Protein AF-A0A948R3G0-F1 (afdb_monomer_lite)

Foldseek 3Di:
DQDPQLCVQCVVVCVVFPVVDDPPDPSSLVRCVVCVVVTDPSNNVSCCVVVVDPPVRVVVVCVVVVD

Radius of gyration: 11.2 Å; chains: 1; bounding box: 29×23×25 Å

Secondary structure (DSSP, 8-state):
---HHHHHHTHHHHHHH-TTSPTTSHHHHHHHHHTTTTS-HHHHHHHHHTTSS-HHHHHHHHHHTT-

pLDDT: mean 90.09, std 6.64, range [60.0, 97.19]

Sequence (67 aa):
AVSSAVKYACMGDYFSYCSDHAPGSSGVKQCMRANGNKLSKGCVRALVKAGMVSQSEVSRRAASLGR

Structure (mmCIF, N/CA/C/O backbone):
data_AF-A0A948R3G0-F1
#
_entry.id   AF-A0A948R3G0-F1
#
loop_
_atom_site.group_PDB
_atom_site.id
_atom_site.type_symbol
_atom_site.label_atom_id
_atom_site.label_alt_id
_atom_site.label_comp_id
_atom_site.label_asym_id
_atom_site.label_entity_id
_atom_site.label_seq_id
_atom_site.pdbx_PDB_ins_code
_atom_site.Cartn_x
_atom_site.Cartn_y
_atom_site.Cartn_z
_atom_site.occupancy
_atom_site.B_iso_or_equiv
_atom_site.auth_seq_id
_atom_site.auth_comp_id
_atom_site.auth_asym_id
_atom_site.auth_atom_id
_atom_site.pdbx_PDB_model_num
ATOM 1 N N . ALA A 1 1 ? 5.712 6.065 -11.795 1.00 64.50 1 ALA A N 1
ATOM 2 C CA . ALA A 1 1 ? 6.382 4.816 -11.359 1.00 64.50 1 ALA A CA 1
ATOM 3 C C . ALA A 1 1 ? 6.075 4.546 -9.883 1.00 64.50 1 ALA A C 1
ATOM 5 O O . ALA A 1 1 ? 5.679 5.475 -9.191 1.00 64.50 1 ALA A O 1
ATOM 6 N N . VAL A 1 2 ? 6.200 3.304 -9.402 1.00 77.38 2 VAL A N 1
ATOM 7 C CA . VAL A 1 2 ? 6.014 2.973 -7.972 1.00 77.38 2 VAL A CA 1
ATOM 8 C C . VAL A 1 2 ? 7.288 3.329 -7.200 1.00 77.38 2 VAL A C 1
ATOM 10 O O . VAL A 1 2 ? 8.370 2.907 -7.611 1.00 77.38 2 VAL A O 1
ATOM 13 N N . SER A 1 3 ? 7.174 4.099 -6.112 1.00 86.06 3 SER A N 1
ATOM 14 C CA . SER A 1 3 ? 8.334 4.525 -5.316 1.00 86.06 3 SER A CA 1
ATOM 15 C C . SER A 1 3 ? 8.970 3.355 -4.561 1.00 86.06 3 SER A C 1
ATOM 17 O O . SER A 1 3 ? 8.289 2.391 -4.205 1.00 86.06 3 SER A O 1
ATOM 19 N N . SER A 1 4 ? 10.271 3.445 -4.267 1.00 89.50 4 SER A N 1
ATOM 20 C CA . SER A 1 4 ? 10.975 2.431 -3.468 1.00 89.50 4 SER A CA 1
ATOM 21 C C . SER A 1 4 ? 10.326 2.238 -2.096 1.00 89.50 4 SER A C 1
ATOM 23 O O . SER A 1 4 ? 10.185 1.109 -1.646 1.00 89.50 4 SER A O 1
ATOM 25 N N . ALA A 1 5 ? 9.826 3.315 -1.481 1.00 90.12 5 ALA A N 1
ATOM 26 C CA . ALA A 1 5 ? 9.092 3.245 -0.219 1.00 90.12 5 ALA A CA 1
ATOM 27 C C . ALA A 1 5 ? 7.849 2.341 -0.303 1.00 90.12 5 ALA A C 1
ATOM 29 O O . ALA A 1 5 ? 7.618 1.5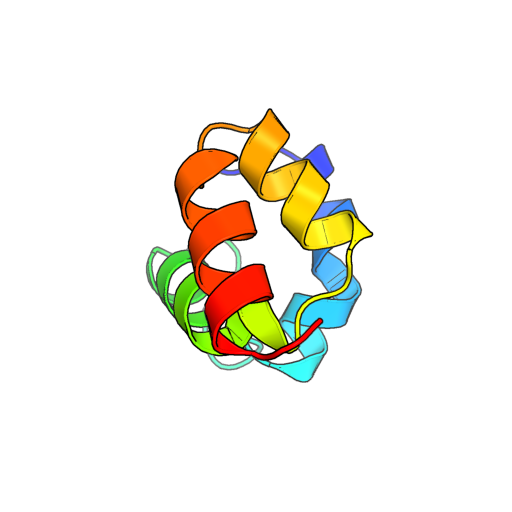40 0.598 1.00 90.12 5 ALA A O 1
ATOM 30 N N . VAL A 1 6 ? 7.078 2.421 -1.396 1.00 91.06 6 VAL A N 1
ATOM 31 C CA . VAL A 1 6 ? 5.935 1.519 -1.621 1.00 91.06 6 VAL A CA 1
ATOM 32 C C . VAL A 1 6 ? 6.412 0.088 -1.846 1.00 91.06 6 VAL A C 1
ATOM 34 O O . VAL A 1 6 ? 5.832 -0.830 -1.277 1.00 91.06 6 VAL A O 1
ATOM 37 N N . LYS A 1 7 ? 7.487 -0.116 -2.620 1.00 91.25 7 LYS A N 1
ATOM 38 C CA . LYS A 1 7 ? 8.040 -1.459 -2.864 1.00 91.25 7 LYS A CA 1
ATOM 39 C C . LYS A 1 7 ? 8.442 -2.149 -1.560 1.00 91.25 7 LYS A C 1
ATOM 41 O O . LYS A 1 7 ? 8.026 -3.276 -1.337 1.00 91.25 7 LYS A O 1
ATOM 46 N N . TYR A 1 8 ? 9.184 -1.462 -0.689 1.00 94.00 8 TYR A N 1
ATOM 47 C CA . TYR A 1 8 ? 9.600 -2.013 0.603 1.00 94.00 8 TYR A CA 1
ATOM 48 C C . TYR A 1 8 ? 8.415 -2.251 1.541 1.00 94.00 8 TYR A C 1
ATOM 50 O O . TYR A 1 8 ? 8.291 -3.335 2.103 1.00 94.00 8 TYR A O 1
ATOM 58 N N . ALA A 1 9 ? 7.514 -1.273 1.680 1.00 95.62 9 ALA A N 1
ATOM 59 C CA . ALA A 1 9 ? 6.371 -1.388 2.585 1.00 95.62 9 ALA A CA 1
ATOM 60 C C . ALA A 1 9 ? 5.384 -2.492 2.175 1.00 95.62 9 ALA A C 1
ATOM 62 O O . ALA A 1 9 ? 4.750 -3.089 3.039 1.00 95.62 9 ALA A O 1
ATOM 63 N N . CYS A 1 10 ? 5.251 -2.753 0.874 1.00 95.50 10 CYS A N 1
ATOM 64 C CA . CYS A 1 10 ? 4.334 -3.748 0.325 1.00 95.50 10 CYS A CA 1
ATOM 65 C C . CYS A 1 10 ? 5.011 -5.073 -0.039 1.00 95.50 10 CYS A C 1
ATOM 67 O O . CYS A 1 10 ? 4.353 -5.927 -0.620 1.00 95.50 10 CYS A O 1
ATOM 69 N N . MET A 1 11 ? 6.300 -5.263 0.258 1.00 95.06 11 MET A N 1
ATOM 70 C CA . MET A 1 11 ? 7.056 -6.431 -0.207 1.00 95.06 11 MET A CA 1
ATOM 71 C C . MET A 1 11 ? 6.451 -7.751 0.292 1.00 95.06 11 MET A C 1
ATOM 73 O O . MET A 1 11 ? 6.183 -8.644 -0.505 1.00 95.06 11 MET A O 1
ATOM 77 N N . GLY A 1 12 ? 6.178 -7.858 1.596 1.00 96.62 12 GLY A N 1
ATOM 78 C CA . GLY A 1 12 ? 5.557 -9.057 2.171 1.00 96.62 12 GLY A CA 1
ATOM 79 C C . GLY A 1 12 ? 4.138 -9.300 1.651 1.00 96.62 12 GLY A C 1
ATOM 80 O O . GLY A 1 12 ? 3.784 -10.427 1.308 1.00 96.62 12 GLY A O 1
ATOM 81 N N . ASP A 1 13 ? 3.349 -8.232 1.513 1.00 96.69 13 ASP A N 1
ATOM 82 C CA . ASP A 1 13 ? 1.994 -8.312 0.962 1.00 96.69 13 ASP A CA 1
ATOM 83 C C . ASP A 1 13 ? 2.006 -8.735 -0.518 1.00 96.69 13 ASP A C 1
ATOM 85 O O . ASP A 1 13 ? 1.162 -9.510 -0.963 1.00 96.69 13 ASP A O 1
ATOM 89 N N . TYR A 1 14 ? 2.996 -8.272 -1.283 1.00 95.62 14 TYR A N 1
ATOM 90 C CA . TYR A 1 14 ? 3.183 -8.638 -2.683 1.00 95.62 14 TYR A CA 1
ATOM 91 C C . TYR A 1 14 ? 3.453 -10.131 -2.826 1.00 95.62 14 TYR A C 1
ATOM 93 O O . TYR A 1 14 ? 2.763 -10.790 -3.597 1.00 95.62 14 TYR A O 1
ATOM 101 N N . PHE A 1 15 ? 4.397 -10.672 -2.054 1.00 96.19 15 PHE A N 1
ATOM 102 C CA . PHE A 1 15 ? 4.704 -12.100 -2.106 1.00 96.19 15 PHE A CA 1
ATOM 103 C C . PHE A 1 15 ? 3.547 -12.977 -1.616 1.00 96.19 15 PHE A C 1
ATOM 105 O O . PHE A 1 15 ? 3.404 -14.097 -2.090 1.00 96.19 15 PHE A O 1
ATOM 112 N N . SER A 1 16 ? 2.710 -12.465 -0.709 1.00 97.19 16 SER A N 1
ATOM 113 C CA . SER A 1 16 ? 1.577 -13.215 -0.156 1.00 97.19 16 SER A CA 1
ATOM 114 C C . SER A 1 16 ? 0.360 -13.257 -1.083 1.00 97.19 16 SER A C 1
ATOM 116 O O . SER A 1 16 ? -0.392 -14.228 -1.051 1.00 97.19 16 SER A O 1
ATOM 118 N N . TYR A 1 17 ? 0.125 -12.200 -1.871 1.00 96.38 17 TYR A N 1
ATOM 119 C CA . TYR A 1 17 ? -1.145 -12.030 -2.591 1.00 96.38 17 TYR A CA 1
ATOM 120 C C . TYR A 1 17 ? -1.016 -11.752 -4.090 1.00 96.38 17 TYR A C 1
ATOM 122 O O . TYR A 1 17 ? -1.998 -11.920 -4.805 1.00 96.38 17 TYR A O 1
ATOM 130 N N . CYS A 1 18 ? 0.137 -11.272 -4.562 1.00 96.12 18 CYS A N 1
ATOM 131 C CA . CYS A 1 18 ? 0.285 -10.690 -5.901 1.00 96.12 18 CYS A CA 1
ATOM 132 C C . CYS A 1 18 ? 1.537 -11.163 -6.659 1.00 96.12 18 CYS A C 1
ATOM 134 O O . CYS A 1 18 ? 1.922 -10.514 -7.633 1.00 96.12 18 CYS A O 1
ATOM 136 N N . SER A 1 19 ? 2.171 -12.258 -6.230 1.00 95.81 19 SER A N 1
ATOM 137 C CA . SER A 1 19 ? 3.420 -12.794 -6.797 1.00 95.81 19 SER A CA 1
ATOM 138 C C . SER A 1 19 ? 3.296 -13.270 -8.248 1.00 95.81 19 SER A C 1
ATOM 140 O O . SER A 1 19 ? 4.304 -13.311 -8.949 1.00 95.81 19 SER A O 1
ATOM 142 N N . ASP A 1 20 ? 2.076 -13.543 -8.716 1.00 95.44 20 ASP A N 1
ATOM 143 C CA . ASP A 1 20 ? 1.782 -13.925 -10.105 1.00 95.44 20 ASP A CA 1
ATOM 144 C C . ASP A 1 20 ? 1.964 -12.770 -11.105 1.00 95.44 20 ASP A C 1
ATOM 146 O O . ASP A 1 20 ? 1.994 -12.969 -12.321 1.00 95.44 20 ASP A O 1
ATOM 150 N N . HIS A 1 21 ? 2.078 -11.532 -10.619 1.00 93.19 21 HIS A N 1
ATOM 151 C CA . HIS A 1 21 ? 2.250 -10.352 -11.458 1.00 93.19 21 HIS A CA 1
ATOM 152 C C . HIS A 1 21 ? 3.697 -9.875 -11.454 1.00 93.19 21 HIS A C 1
ATOM 154 O O . HIS A 1 21 ? 4.271 -9.642 -10.398 1.00 93.19 21 HIS A O 1
ATOM 160 N N . ALA A 1 22 ? 4.256 -9.585 -12.632 1.00 90.38 22 ALA A N 1
ATOM 161 C CA . ALA A 1 22 ? 5.607 -9.036 -12.736 1.00 90.38 22 ALA A CA 1
ATOM 162 C C . ALA A 1 22 ? 5.786 -7.769 -11.862 1.00 90.38 22 ALA A C 1
ATOM 164 O O . ALA A 1 22 ? 4.935 -6.864 -11.921 1.00 90.38 22 ALA A O 1
ATOM 165 N N . PRO A 1 23 ? 6.884 -7.650 -11.087 1.00 85.81 23 PRO A N 1
ATOM 166 C CA . PRO A 1 23 ? 7.129 -6.498 -10.228 1.00 85.81 23 PRO A CA 1
ATOM 167 C C . PRO A 1 23 ? 7.030 -5.168 -10.982 1.00 85.81 23 PRO A C 1
ATOM 169 O O . PRO A 1 23 ? 7.652 -4.965 -12.020 1.00 85.81 23 PRO A O 1
ATOM 172 N N . GLY A 1 24 ? 6.250 -4.228 -10.448 1.00 80.69 24 GLY A N 1
ATOM 173 C CA . GLY A 1 24 ? 6.076 -2.899 -11.048 1.00 80.69 24 GLY A CA 1
ATOM 174 C C . GLY A 1 24 ? 5.095 -2.829 -12.225 1.00 80.69 24 GLY A C 1
ATOM 175 O O . GLY A 1 24 ? 4.817 -1.722 -12.694 1.00 80.69 24 GLY A O 1
ATOM 176 N N . SER A 1 25 ? 4.522 -3.958 -12.655 1.00 86.19 25 SER A N 1
ATOM 177 C CA . SER A 1 25 ? 3.451 -3.987 -13.655 1.00 86.19 25 SER A CA 1
ATOM 178 C C . SER A 1 25 ? 2.165 -3.309 -13.158 1.00 86.19 25 SER A C 1
ATOM 180 O O . SER A 1 25 ? 1.950 -3.085 -11.961 1.00 86.19 25 SER A O 1
ATOM 182 N N . SER A 1 26 ? 1.266 -2.989 -14.092 1.00 86.56 26 SER A N 1
ATOM 183 C CA . SER A 1 26 ? -0.106 -2.574 -13.772 1.00 86.56 26 SER A CA 1
ATOM 184 C C . SER A 1 26 ? -0.880 -3.663 -13.017 1.00 86.56 26 SER A C 1
ATOM 186 O O . SER A 1 26 ? -1.695 -3.321 -12.158 1.00 86.56 26 SER A O 1
ATOM 188 N N . GLY A 1 27 ? -0.568 -4.942 -13.268 1.00 90.19 27 GLY A N 1
ATOM 189 C CA . GLY A 1 27 ? -1.166 -6.096 -12.591 1.00 90.19 27 GLY A CA 1
ATOM 190 C C . GLY A 1 27 ? -0.978 -6.051 -11.077 1.00 90.19 27 GLY A C 1
ATOM 191 O O . GLY A 1 27 ? -1.951 -6.160 -10.336 1.00 90.19 27 GLY A O 1
ATOM 192 N N . VAL A 1 28 ? 0.231 -5.730 -10.599 1.00 90.56 28 VAL A N 1
ATOM 193 C CA . VAL A 1 28 ? 0.492 -5.578 -9.153 1.00 90.56 28 VAL A CA 1
ATOM 194 C C . VAL A 1 28 ? -0.395 -4.502 -8.533 1.00 90.56 28 VA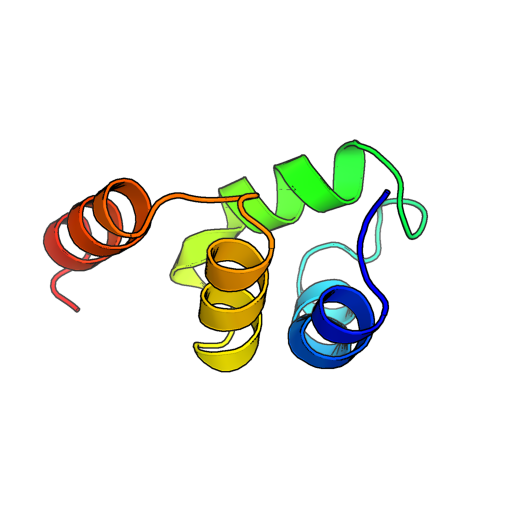L A C 1
ATOM 196 O O . VAL A 1 28 ? -0.940 -4.696 -7.449 1.00 90.56 28 VAL A O 1
ATOM 199 N N . LYS A 1 29 ? -0.586 -3.366 -9.215 1.00 86.25 29 LYS A N 1
ATOM 200 C CA . LYS A 1 29 ? -1.425 -2.277 -8.688 1.00 86.25 29 LYS A CA 1
ATOM 201 C C . LYS A 1 29 ? -2.885 -2.703 -8.560 1.00 86.25 29 LYS A C 1
ATOM 203 O O . LYS A 1 29 ? -3.522 -2.383 -7.559 1.00 86.25 29 LYS A O 1
ATOM 208 N N . GLN A 1 30 ? -3.416 -3.406 -9.560 1.00 89.38 30 GLN A N 1
ATOM 209 C CA . GLN A 1 30 ? -4.789 -3.912 -9.521 1.00 89.38 30 GLN A CA 1
ATOM 210 C C . GLN A 1 30 ? -4.951 -4.999 -8.459 1.00 89.38 30 GLN A C 1
ATOM 212 O O . GLN A 1 30 ? -5.873 -4.906 -7.652 1.00 89.38 30 GLN A O 1
ATOM 217 N N . CYS A 1 31 ? -4.016 -5.944 -8.378 1.00 93.94 31 CYS A N 1
ATOM 218 C CA . CYS A 1 31 ? -4.024 -6.984 -7.356 1.00 93.94 31 CYS A CA 1
ATOM 219 C C . CYS A 1 31 ? -3.980 -6.412 -5.930 1.00 93.94 31 CYS A C 1
ATOM 221 O O . CYS A 1 31 ? -4.784 -6.800 -5.084 1.00 93.94 31 CYS A O 1
ATOM 223 N N . MET A 1 32 ? -3.114 -5.426 -5.669 1.00 91.94 32 MET A N 1
ATOM 224 C CA . MET A 1 32 ? -3.045 -4.739 -4.373 1.00 91.94 32 MET A CA 1
ATOM 225 C C . MET A 1 32 ? -4.357 -4.020 -4.040 1.00 91.94 32 MET A C 1
ATOM 227 O O . MET A 1 32 ? -4.853 -4.111 -2.920 1.00 91.94 32 MET A O 1
ATOM 231 N N . ARG A 1 33 ? -4.971 -3.336 -5.016 1.00 87.69 33 ARG A N 1
ATOM 232 C CA . ARG A 1 33 ? -6.287 -2.700 -4.824 1.00 87.69 33 ARG A CA 1
ATOM 233 C C . ARG A 1 33 ? -7.383 -3.727 -4.533 1.00 87.69 33 ARG A C 1
ATOM 235 O O . ARG A 1 33 ? -8.253 -3.436 -3.714 1.00 87.69 33 ARG A O 1
ATOM 242 N N . ALA A 1 34 ? -7.361 -4.893 -5.176 1.00 90.31 34 ALA A N 1
ATOM 243 C CA . ALA A 1 34 ? -8.328 -5.967 -4.943 1.00 90.31 34 ALA A CA 1
ATOM 244 C C . ALA A 1 34 ? -8.153 -6.608 -3.557 1.00 90.31 34 ALA A C 1
ATOM 246 O O . ALA A 1 34 ? -9.134 -6.846 -2.859 1.00 90.31 34 ALA A O 1
ATOM 247 N N . ASN A 1 35 ? -6.909 -6.792 -3.113 1.00 93.44 35 ASN A N 1
ATOM 248 C CA . ASN A 1 35 ? -6.570 -7.374 -1.813 1.00 93.44 35 ASN A CA 1
ATOM 249 C C . ASN A 1 35 ? -6.439 -6.337 -0.686 1.00 93.44 35 ASN A C 1
ATOM 251 O O . ASN A 1 35 ? -5.926 -6.664 0.378 1.00 93.44 35 ASN A O 1
ATOM 255 N N . GLY A 1 36 ? -6.904 -5.096 -0.879 1.00 90.81 36 GLY A N 1
ATOM 256 C CA . GLY A 1 36 ? -6.682 -3.976 0.049 1.00 90.81 36 GLY A CA 1
ATOM 257 C C . GLY A 1 36 ? -7.070 -4.239 1.514 1.00 90.81 36 GLY A C 1
ATOM 258 O O . GLY A 1 36 ? -6.494 -3.641 2.415 1.00 90.81 36 GLY A O 1
ATOM 259 N N . ASN A 1 37 ? -8.015 -5.148 1.762 1.00 90.38 37 ASN A N 1
ATOM 260 C CA . ASN A 1 37 ? -8.446 -5.591 3.095 1.00 90.38 37 ASN A CA 1
ATOM 261 C C . ASN A 1 37 ? -7.517 -6.625 3.762 1.00 90.38 37 ASN A C 1
ATOM 263 O O . ASN A 1 37 ? -7.573 -6.807 4.983 1.00 90.38 37 ASN A O 1
ATOM 267 N N . LYS A 1 38 ? -6.702 -7.316 2.962 1.00 92.69 38 LYS A N 1
ATOM 268 C CA . LYS A 1 38 ? -5.701 -8.305 3.379 1.00 92.69 38 LYS A CA 1
ATOM 269 C C . LYS A 1 38 ? -4.298 -7.712 3.497 1.00 92.69 38 LYS A C 1
ATOM 271 O O . LYS A 1 38 ? -3.457 -8.305 4.166 1.00 92.69 38 LYS A O 1
ATOM 276 N N . LEU A 1 39 ? -4.049 -6.565 2.862 1.00 94.75 39 LEU A N 1
ATOM 277 C CA . LEU A 1 39 ? -2.759 -5.887 2.946 1.00 94.75 39 LEU A CA 1
ATOM 278 C C . LEU A 1 39 ? -2.478 -5.403 4.369 1.00 94.75 39 LEU A C 1
ATOM 280 O O . LEU A 1 39 ? -3.374 -4.971 5.104 1.00 94.75 39 LEU A O 1
ATOM 284 N N . SER A 1 40 ? -1.200 -5.387 4.728 1.00 95.69 40 SER A N 1
ATOM 285 C CA . SER A 1 40 ? -0.736 -4.772 5.960 1.00 95.69 40 SER A CA 1
ATOM 286 C C . SER A 1 40 ? -1.092 -3.279 6.017 1.00 95.69 40 SER A C 1
ATOM 288 O O . SER A 1 40 ? -1.068 -2.548 5.020 1.00 95.69 40 SER A O 1
ATOM 290 N N . LYS A 1 41 ? -1.336 -2.766 7.232 1.00 93.81 41 LYS A N 1
ATOM 291 C CA . LYS A 1 41 ? -1.543 -1.321 7.449 1.00 93.81 41 LYS A CA 1
ATOM 292 C C . LYS A 1 41 ? -0.350 -0.494 6.939 1.00 93.81 41 LYS A C 1
ATOM 294 O O . LYS A 1 41 ? -0.530 0.651 6.534 1.00 93.81 41 LYS A O 1
ATOM 299 N N . GLY A 1 42 ? 0.862 -1.060 6.965 1.00 95.12 42 GLY A N 1
ATOM 300 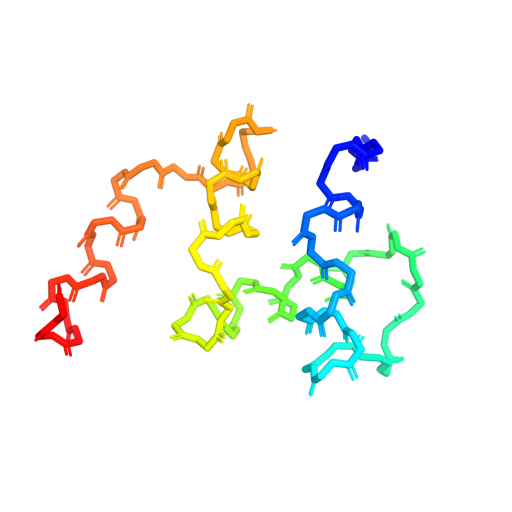C CA . GLY A 1 42 ? 2.079 -0.432 6.446 1.00 95.12 42 GLY A CA 1
ATOM 301 C C . GLY A 1 42 ? 2.015 -0.197 4.939 1.00 95.12 42 GLY A C 1
ATOM 302 O O . GLY A 1 42 ? 2.201 0.939 4.497 1.00 95.12 42 GLY A O 1
ATOM 303 N N . CYS A 1 43 ? 1.669 -1.230 4.169 1.00 95.69 43 CYS A N 1
ATOM 304 C CA . CYS A 1 43 ? 1.503 -1.113 2.725 1.00 95.69 43 CYS A CA 1
ATOM 305 C C . CYS A 1 43 ? 0.369 -0.152 2.354 1.00 95.69 43 CYS A C 1
ATOM 307 O O . CYS A 1 43 ? 0.577 0.749 1.541 1.00 95.69 43 CYS A O 1
ATOM 309 N N . VAL A 1 44 ? -0.797 -0.249 3.006 1.00 94.19 44 VAL A N 1
ATOM 310 C CA . VAL A 1 44 ? -1.927 0.665 2.742 1.00 94.19 44 VAL A CA 1
ATOM 311 C C . VAL A 1 44 ? -1.523 2.125 2.968 1.00 94.19 44 VAL A C 1
ATOM 313 O O . VAL A 1 44 ? -1.764 2.971 2.106 1.00 94.19 44 VAL A O 1
ATOM 316 N N . ARG A 1 45 ? -0.833 2.435 4.075 1.00 93.56 45 ARG A N 1
ATOM 317 C CA . ARG A 1 45 ? -0.318 3.793 4.326 1.00 93.56 45 ARG A CA 1
ATOM 318 C C . ARG A 1 45 ? 0.676 4.249 3.261 1.00 93.56 45 ARG A C 1
ATOM 320 O O . ARG A 1 45 ? 0.635 5.411 2.862 1.00 93.56 45 ARG A O 1
ATOM 327 N N . ALA A 1 46 ? 1.559 3.367 2.797 1.00 93.94 46 ALA A N 1
ATOM 328 C CA . ALA A 1 46 ? 2.517 3.701 1.746 1.00 93.94 46 ALA A CA 1
ATOM 329 C C . ALA A 1 46 ? 1.818 3.999 0.410 1.00 93.94 46 ALA A C 1
ATOM 331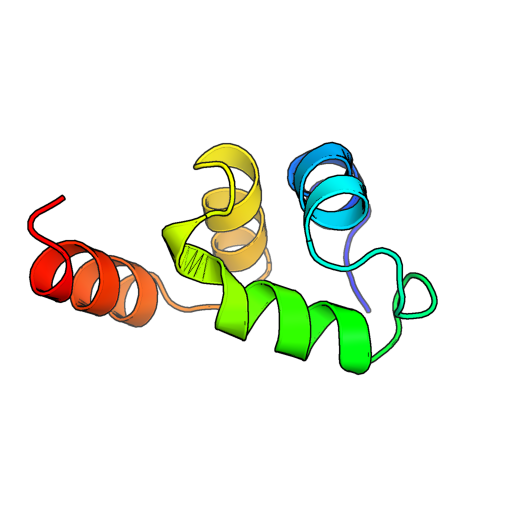 O O . ALA A 1 46 ? 2.172 4.973 -0.255 1.00 93.94 46 ALA A O 1
ATOM 332 N N . LEU A 1 47 ? 0.793 3.220 0.051 1.00 91.12 47 LEU A N 1
ATOM 333 C CA . LEU A 1 47 ? -0.031 3.443 -1.141 1.00 91.12 47 LEU A CA 1
ATOM 334 C C . LEU A 1 47 ? -0.769 4.784 -1.082 1.00 91.12 47 LEU A C 1
ATOM 336 O O . LEU A 1 47 ? -0.790 5.514 -2.074 1.00 91.12 47 LEU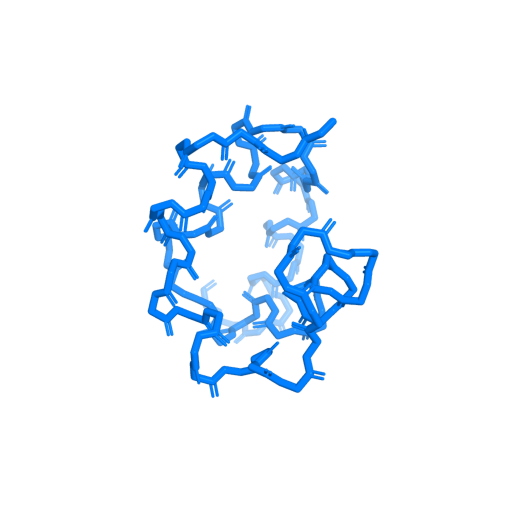 A O 1
ATOM 340 N N . VAL A 1 48 ? -1.314 5.139 0.084 1.00 92.31 48 VAL A N 1
ATOM 341 C CA . VAL A 1 48 ? -1.938 6.449 0.308 1.00 92.31 48 VAL A CA 1
ATOM 342 C C . VAL A 1 48 ? -0.922 7.580 0.179 1.00 92.31 48 VAL A C 1
ATOM 344 O O . VAL A 1 48 ? -1.153 8.535 -0.558 1.00 92.31 48 VAL A O 1
ATOM 347 N N . LYS A 1 49 ? 0.231 7.468 0.850 1.00 92.56 49 LYS A N 1
ATOM 348 C CA . LYS A 1 49 ? 1.295 8.485 0.801 1.00 92.56 49 LYS A CA 1
ATOM 349 C C . LYS A 1 49 ? 1.833 8.693 -0.617 1.00 92.56 49 LYS A C 1
ATOM 351 O O . LYS A 1 49 ? 2.242 9.795 -0.960 1.00 92.56 49 LYS A O 1
ATOM 356 N N . ALA A 1 50 ? 1.822 7.647 -1.439 1.00 89.75 50 ALA A N 1
ATOM 357 C CA . ALA A 1 50 ? 2.215 7.706 -2.842 1.00 89.75 50 ALA A CA 1
ATOM 358 C C . ALA A 1 50 ? 1.095 8.184 -3.790 1.00 89.75 50 ALA A C 1
ATOM 360 O O . ALA A 1 50 ? 1.300 8.173 -5.002 1.00 89.75 50 ALA A O 1
ATOM 361 N N . GLY A 1 51 ? -0.084 8.553 -3.273 1.00 88.31 51 GLY A N 1
ATOM 362 C CA . GLY A 1 51 ? -1.225 9.017 -4.071 1.00 88.31 51 GLY A CA 1
ATOM 363 C C . GLY A 1 51 ? -1.896 7.926 -4.912 1.00 88.31 51 GLY A C 1
ATOM 364 O O . GLY A 1 51 ? -2.666 8.233 -5.816 1.00 88.31 51 GLY A O 1
ATOM 365 N N . MET A 1 52 ? -1.609 6.647 -4.649 1.00 86.19 52 MET A N 1
ATOM 366 C CA . MET A 1 52 ? -2.162 5.519 -5.416 1.00 86.19 52 MET A CA 1
ATOM 367 C C . MET A 1 52 ? -3.573 5.129 -4.964 1.00 86.19 52 MET A C 1
ATOM 369 O O . MET A 1 52 ? -4.318 4.494 -5.714 1.00 86.19 52 MET A O 1
ATOM 373 N N . VAL A 1 53 ? -3.920 5.483 -3.727 1.00 88.50 53 VAL A N 1
ATOM 374 C CA . VAL A 1 53 ? -5.235 5.286 -3.110 1.00 88.50 53 VAL A CA 1
ATOM 375 C C . VAL A 1 53 ? -5.534 6.512 -2.246 1.00 88.50 53 VAL A C 1
ATOM 377 O O . VAL A 1 53 ? -4.627 7.056 -1.621 1.00 88.50 53 VAL A O 1
ATOM 380 N N . SER A 1 54 ? -6.787 6.965 -2.191 1.00 91.00 54 SER A N 1
ATOM 381 C CA . SER A 1 54 ? -7.170 8.059 -1.295 1.00 91.00 54 SER A CA 1
ATOM 382 C C . SER A 1 54 ? -7.473 7.548 0.115 1.00 91.00 54 SER A C 1
ATOM 384 O O . SER A 1 54 ? -7.986 6.441 0.291 1.00 91.00 54 SER A O 1
ATOM 386 N N . GLN A 1 55 ? -7.249 8.388 1.131 1.00 90.56 55 GLN A N 1
ATOM 387 C CA . GLN A 1 55 ? -7.704 8.081 2.495 1.00 90.56 55 GLN A CA 1
ATOM 388 C C . GLN A 1 55 ? -9.216 7.843 2.553 1.00 90.56 55 GLN A C 1
ATOM 390 O O . GLN A 1 55 ? -9.672 6.959 3.264 1.00 90.56 55 GLN A O 1
ATOM 395 N N . SER A 1 56 ? -9.999 8.577 1.757 1.00 92.69 56 SER A N 1
ATOM 396 C CA . SER A 1 56 ? -11.447 8.376 1.680 1.00 92.69 56 SER A CA 1
ATOM 397 C C . SER A 1 56 ? -11.829 6.996 1.136 1.00 92.69 56 SER A C 1
ATOM 399 O O . SER A 1 56 ? -12.817 6.416 1.580 1.00 92.69 56 SER A O 1
ATOM 401 N N . GLU A 1 57 ? -11.066 6.431 0.195 1.00 90.38 57 GLU A N 1
ATOM 402 C CA . GLU A 1 57 ? -11.284 5.062 -0.280 1.00 90.38 57 GLU A CA 1
ATOM 403 C C . GLU A 1 57 ? -10.906 4.034 0.793 1.00 90.38 57 GLU A C 1
ATOM 405 O O . GLU A 1 57 ? -11.662 3.087 1.011 1.00 90.38 57 GLU A O 1
ATOM 410 N N . VAL A 1 58 ? -9.801 4.251 1.513 1.00 90.81 58 VAL A N 1
ATOM 411 C CA . VAL A 1 58 ? -9.395 3.385 2.632 1.00 90.81 58 VAL A CA 1
ATOM 412 C C . VAL A 1 58 ? -10.446 3.389 3.744 1.00 90.81 58 VAL A C 1
ATOM 414 O O . VA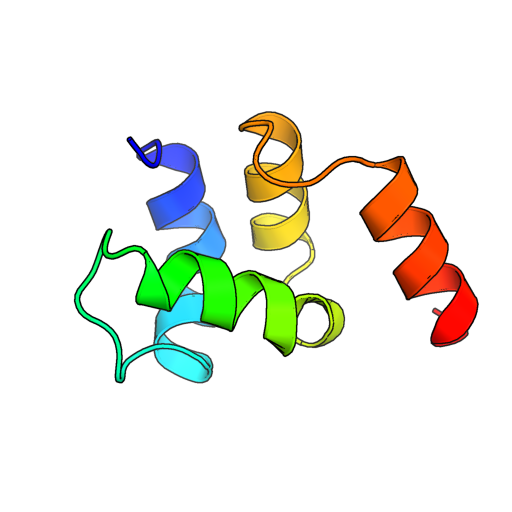L A 1 58 ? -10.902 2.318 4.141 1.00 90.81 58 VAL A O 1
ATOM 417 N N . SER A 1 59 ? -10.891 4.564 4.198 1.00 91.00 59 SER A N 1
ATOM 418 C CA . SER A 1 59 ? -11.890 4.687 5.266 1.00 91.00 59 SER A CA 1
ATOM 419 C C . SER A 1 59 ? -13.239 4.085 4.878 1.00 91.00 59 SER A C 1
ATOM 421 O O . SER A 1 59 ? -13.836 3.374 5.680 1.00 91.00 59 SER A O 1
ATOM 423 N N . ARG A 1 60 ? -13.709 4.300 3.638 1.00 91.31 60 ARG A N 1
ATOM 424 C CA . ARG A 1 60 ? -14.962 3.686 3.158 1.00 91.31 60 ARG A CA 1
ATOM 425 C C . ARG A 1 60 ? -14.899 2.160 3.194 1.00 91.31 60 ARG A C 1
ATOM 427 O O . ARG A 1 60 ? -15.847 1.522 3.638 1.00 91.31 60 ARG A O 1
ATOM 434 N N . ARG A 1 61 ? -13.776 1.579 2.763 1.00 89.38 61 ARG A N 1
ATOM 435 C CA . ARG A 1 61 ? -13.577 0.123 2.775 1.00 89.38 61 ARG A CA 1
ATOM 436 C C . ARG A 1 61 ? -13.446 -0.433 4.193 1.00 89.38 61 ARG A C 1
ATOM 438 O O . ARG A 1 61 ? -14.002 -1.491 4.470 1.00 89.38 61 ARG A O 1
ATOM 445 N N . ALA A 1 62 ? -12.757 0.271 5.090 1.00 87.38 62 ALA A N 1
ATOM 446 C CA . ALA A 1 62 ? -12.662 -0.114 6.500 1.00 87.38 62 ALA A CA 1
ATOM 447 C C . ALA A 1 62 ? -14.051 -0.154 7.160 1.00 87.38 62 ALA A C 1
ATOM 449 O O . ALA A 1 62 ? -14.438 -1.186 7.708 1.00 87.38 62 ALA A O 1
ATOM 450 N N . ALA A 1 63 ? -14.849 0.902 6.962 1.00 87.44 63 ALA A N 1
ATOM 451 C CA . ALA A 1 63 ? -16.219 0.983 7.462 1.00 87.44 63 ALA A CA 1
ATOM 452 C C . ALA A 1 63 ? -17.115 -0.146 6.920 1.00 87.44 63 ALA A C 1
ATOM 454 O O . ALA A 1 63 ? -17.860 -0.751 7.684 1.00 87.44 63 ALA A O 1
ATOM 455 N N . SER A 1 64 ? -17.001 -0.499 5.630 1.00 86.19 64 SER A N 1
ATOM 456 C CA . SER A 1 64 ? -17.767 -1.618 5.049 1.00 86.19 64 SER A CA 1
ATOM 457 C C . SER A 1 64 ? -17.378 -3.000 5.581 1.00 86.19 64 SER A C 1
ATOM 459 O O . SER A 1 64 ? -18.138 -3.949 5.429 1.00 86.19 64 SER A O 1
ATOM 461 N N . LEU A 1 65 ? -16.193 -3.128 6.180 1.00 82.19 65 LEU A N 1
ATOM 462 C CA . LEU A 1 65 ? -15.671 -4.389 6.711 1.00 82.19 65 LEU A CA 1
ATOM 463 C C . LEU A 1 65 ? -15.810 -4.490 8.235 1.00 82.19 65 LEU A C 1
ATOM 465 O O . LEU A 1 65 ? -15.346 -5.476 8.806 1.00 82.19 65 LEU A O 1
ATOM 469 N N . GLY A 1 66 ? -16.402 -3.483 8.889 1.00 73.69 66 GLY A N 1
ATOM 470 C CA . GLY A 1 66 ? -16.542 -3.434 10.346 1.00 73.69 66 GLY A CA 1
ATOM 471 C C . GLY A 1 66 ? -15.202 -3.424 11.094 1.00 73.69 66 GLY A C 1
ATOM 472 O O . GLY A 1 66 ? -15.127 -3.967 12.193 1.00 73.69 66 GLY A O 1
ATOM 473 N N . ARG A 1 67 ? -14.141 -2.873 10.482 1.00 60.00 67 ARG A N 1
ATOM 474 C CA . ARG A 1 67 ? -12.786 -2.766 11.053 1.00 60.00 67 ARG A CA 1
ATOM 475 C C . ARG A 1 67 ? -12.397 -1.335 11.387 1.00 60.00 67 ARG A C 1
ATOM 477 O O . ARG A 1 67 ? -12.794 -0.430 10.621 1.00 60.00 67 ARG A O 1
#